Protein AF-A0A529WEA7-F1 (afdb_monomer)

pLDDT: mean 92.08, std 4.22, range [73.0, 97.56]

Solvent-accessible surface area (backbone atoms only — not comparable to full-atom values): 4410 Å² total; per-residue (Å²): 132,54,73,66,57,52,50,50,52,52,51,52,50,52,53,52,51,48,59,60,55,41,52,65,53,35,55,49,46,76,66,36,88,77,70,40,75,87,62,56,60,70,60,38,49,51,50,17,51,51,24,40,51,48,12,48,47,25,48,73,75,64,73,32,64,66,60,10,51,54,22,41,51,47,15,53,51,34,56,66,59,105

Nearest PDB structures (foldseek):
  7bgn-assembly1_A  TM=6.227E-01  e=3.150E+00  Medicago truncatula
  7bgm-assembly1_B  TM=7.184E-01  e=6.193E+00  Medicago truncatula

Secondary structure (DSSP, 8-state):
--HHHHHHHHHHHHHHHHHHHHHHHHHHHHT-TTTTTT--HHHHHHHHHHHHHHHHHHHHHS--HHHHHHHHHHHHHHHHH-

Sequence (82 aa):
MTLGDLSFCLFTLFNGLRVVSYLPQILRVARDENGASAISYTTWLLWTGANATTGLYAGVNLDDPMLAAINWLNAVCCALVI

Structure (mmCIF, N/CA/C/O backbone):
data_AF-A0A529WEA7-F1
#
_entry.id   AF-A0A529WEA7-F1
#
loop_
_atom_site.group_PDB
_atom_site.id
_atom_site.type_symbol
_atom_site.label_atom_id
_atom_site.label_alt_id
_atom_site.label_comp_id
_atom_site.label_asym_id
_atom_site.label_entity_id
_atom_site.label_seq_id
_atom_site.pdbx_PDB_ins_code
_atom_site.Cartn_x
_atom_site.Cartn_y
_atom_site.Cartn_z
_atom_site.occupancy
_atom_site.B_iso_or_equiv
_atom_site.auth_seq_id
_atom_site.auth_comp_id
_atom_site.auth_asym_id
_atom_site.auth_atom_id
_atom_site.pdbx_PDB_model_num
ATOM 1 N N . MET A 1 1 ? 27.827 -7.766 -3.655 1.00 73.00 1 MET A N 1
ATOM 2 C CA . MET A 1 1 ? 26.528 -7.067 -3.729 1.00 73.00 1 MET A CA 1
ATOM 3 C C . MET A 1 1 ? 26.793 -5.592 -3.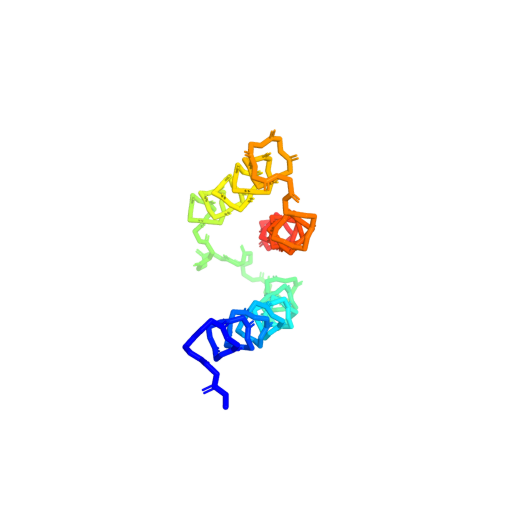927 1.00 73.00 1 MET A C 1
ATOM 5 O O . MET A 1 1 ? 27.599 -5.040 -3.186 1.00 73.00 1 MET A O 1
ATOM 9 N N . THR A 1 2 ? 26.168 -4.981 -4.929 1.00 95.25 2 THR A N 1
ATOM 10 C CA . THR A 1 2 ? 26.175 -3.525 -5.110 1.00 95.25 2 THR A CA 1
ATOM 11 C C . THR A 1 2 ? 25.159 -2.866 -4.167 1.00 95.25 2 THR A C 1
ATOM 13 O O . THR A 1 2 ? 24.308 -3.543 -3.585 1.00 95.25 2 THR A O 1
ATOM 16 N N . LEU A 1 3 ? 25.227 -1.539 -4.005 1.00 95.25 3 LEU A N 1
ATOM 17 C CA . LEU A 1 3 ? 24.230 -0.794 -3.224 1.00 95.25 3 LEU A CA 1
ATOM 18 C C . LEU A 1 3 ? 22.822 -0.900 -3.839 1.00 95.25 3 LEU A C 1
ATOM 20 O O . LEU A 1 3 ? 21.844 -0.934 -3.097 1.00 95.25 3 LEU A O 1
ATOM 24 N N . GLY A 1 4 ? 22.732 -1.001 -5.171 1.00 93.00 4 GLY A N 1
ATOM 25 C CA . GLY A 1 4 ? 21.473 -1.216 -5.889 1.00 93.00 4 GLY A CA 1
ATOM 26 C C . GLY A 1 4 ? 20.859 -2.589 -5.605 1.00 93.00 4 GLY A C 1
ATOM 27 O O . GLY A 1 4 ? 19.665 -2.686 -5.342 1.00 93.00 4 GLY A O 1
ATOM 28 N N . ASP A 1 5 ? 21.676 -3.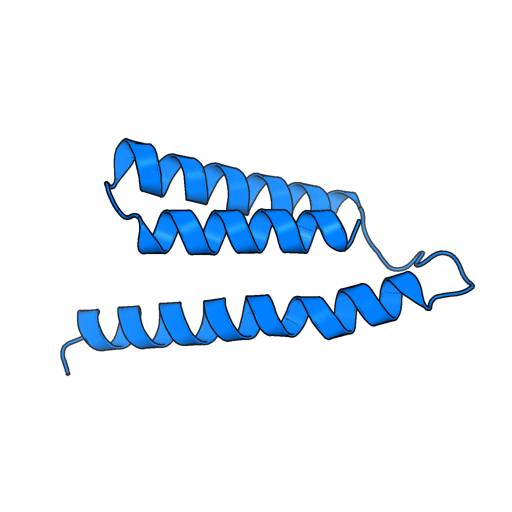645 -5.559 1.00 91.38 5 ASP A N 1
ATOM 29 C CA . ASP A 1 5 ? 21.183 -4.988 -5.213 1.00 91.38 5 ASP A CA 1
ATOM 30 C C . ASP A 1 5 ? 20.654 -5.025 -3.775 1.00 91.38 5 ASP A C 1
ATOM 32 O O . ASP A 1 5 ? 19.615 -5.618 -3.486 1.00 91.38 5 ASP A O 1
ATOM 36 N N . LEU A 1 6 ? 21.369 -4.370 -2.853 1.00 94.62 6 LEU A N 1
ATOM 37 C CA . LEU A 1 6 ? 20.955 -4.283 -1.458 1.00 94.62 6 LEU 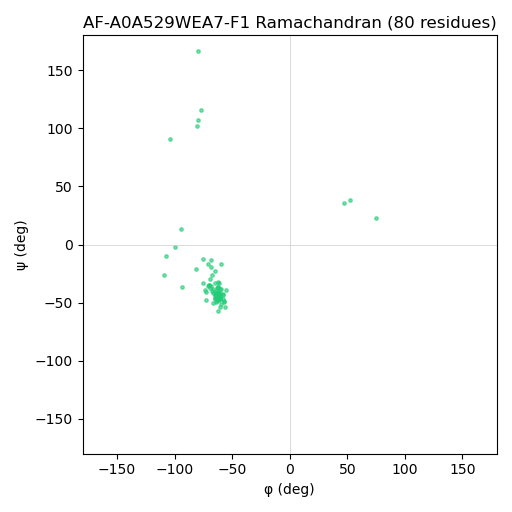A CA 1
ATOM 38 C C . LEU A 1 6 ? 19.648 -3.496 -1.311 1.00 94.62 6 LEU A C 1
ATOM 40 O O . LEU A 1 6 ? 18.752 -3.949 -0.597 1.00 94.62 6 LEU A O 1
ATOM 44 N N . SER A 1 7 ? 19.524 -2.343 -1.976 1.00 93.88 7 SER A N 1
ATOM 45 C CA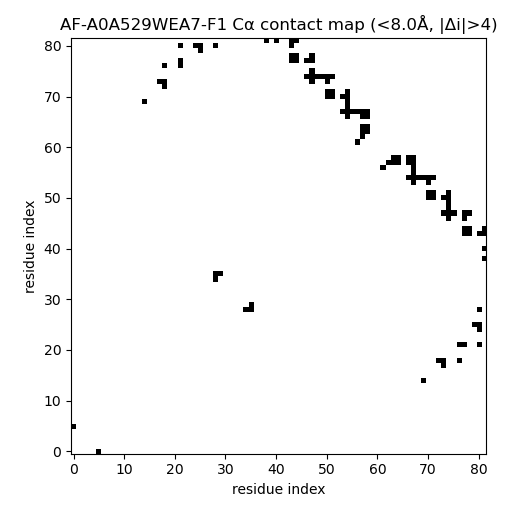 . SER A 1 7 ? 18.308 -1.530 -1.909 1.00 93.88 7 SER A CA 1
ATOM 46 C C . SER A 1 7 ? 17.109 -2.280 -2.482 1.00 93.88 7 SER A C 1
ATOM 48 O O . SER A 1 7 ? 16.056 -2.285 -1.850 1.00 93.88 7 SER A O 1
ATOM 50 N N . PHE A 1 8 ? 17.277 -2.993 -3.599 1.00 88.88 8 PHE A N 1
ATOM 51 C CA . PHE A 1 8 ? 16.233 -3.827 -4.191 1.00 88.88 8 PHE A CA 1
ATOM 52 C C . PHE A 1 8 ? 15.797 -4.971 -3.263 1.00 88.88 8 PHE A C 1
ATOM 54 O O . PHE A 1 8 ? 14.598 -5.186 -3.057 1.00 88.88 8 PHE A O 1
ATOM 61 N N . CYS A 1 9 ? 16.752 -5.677 -2.647 1.00 91.12 9 CYS A N 1
ATOM 62 C CA . CYS A 1 9 ? 16.460 -6.745 -1.689 1.00 91.12 9 CYS A CA 1
ATOM 63 C C . CYS A 1 9 ? 15.698 -6.226 -0.464 1.00 91.12 9 CYS A C 1
ATOM 65 O O . CYS A 1 9 ? 14.680 -6.804 -0.086 1.00 91.12 9 CYS A O 1
ATOM 67 N N . LEU A 1 10 ? 16.154 -5.124 0.143 1.00 93.50 10 LEU A N 1
ATOM 68 C CA . LEU A 1 10 ? 15.483 -4.521 1.298 1.00 93.50 10 LEU A CA 1
ATOM 69 C C . LEU A 1 10 ? 14.098 -3.992 0.926 1.00 93.50 10 LEU A C 1
ATOM 71 O O . LEU A 1 10 ? 13.139 -4.223 1.658 1.00 93.50 10 LEU A O 1
ATOM 75 N N . PHE A 1 11 ? 13.983 -3.330 -0.225 1.00 90.12 11 PHE A N 1
ATOM 76 C CA . PHE A 1 11 ? 12.715 -2.840 -0.747 1.00 90.12 11 PHE A CA 1
ATOM 77 C C . PHE A 1 11 ? 11.705 -3.983 -0.899 1.00 90.12 11 PHE A C 1
ATOM 79 O O . PHE A 1 11 ? 10.586 -3.888 -0.391 1.00 90.12 11 PHE A O 1
ATOM 86 N N . THR A 1 12 ? 12.115 -5.080 -1.539 1.00 88.81 12 THR A N 1
ATOM 87 C CA . THR A 1 12 ? 11.270 -6.261 -1.755 1.00 88.81 12 THR A CA 1
ATOM 88 C C . THR A 1 12 ? 10.889 -6.916 -0.431 1.00 88.81 12 THR A C 1
ATOM 90 O O . THR A 1 12 ? 9.716 -7.207 -0.205 1.00 88.81 12 THR A O 1
ATOM 93 N N . LEU A 1 13 ? 11.856 -7.096 0.474 1.00 92.75 13 LEU A N 1
ATOM 94 C CA . LEU A 1 13 ? 11.629 -7.699 1.783 1.00 92.75 13 LEU A CA 1
ATOM 95 C C . LEU A 1 13 ? 10.621 -6.891 2.605 1.00 92.75 13 LEU A C 1
ATOM 97 O O . LEU A 1 13 ? 9.625 -7.443 3.062 1.00 92.75 13 LEU A O 1
ATOM 101 N N . PHE A 1 14 ? 10.848 -5.589 2.786 1.00 94.19 14 PHE A N 1
ATOM 102 C CA . PHE A 1 14 ? 9.988 -4.768 3.636 1.00 94.19 14 PHE A CA 1
ATOM 103 C C . PHE A 1 14 ? 8.607 -4.535 3.032 1.00 94.19 14 PHE A C 1
ATOM 105 O O . PHE A 1 14 ? 7.628 -4.528 3.775 1.00 94.19 14 PHE A O 1
ATOM 112 N N . ASN A 1 15 ? 8.485 -4.409 1.708 1.00 90.19 15 ASN A N 1
ATOM 113 C CA . ASN A 1 15 ? 7.163 -4.354 1.091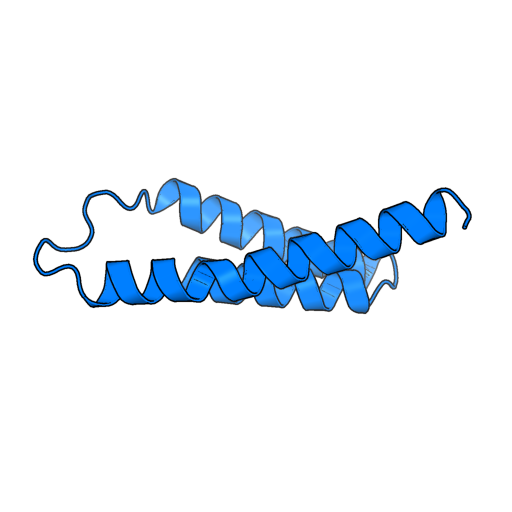 1.00 90.19 15 ASN A CA 1
ATOM 114 C C . ASN A 1 15 ? 6.434 -5.704 1.174 1.00 90.19 15 ASN A C 1
ATOM 116 O O . ASN A 1 15 ? 5.236 -5.723 1.435 1.00 90.19 15 ASN A O 1
ATOM 120 N N . GLY A 1 16 ? 7.135 -6.834 1.035 1.00 88.38 16 GLY A N 1
ATOM 121 C CA . GLY A 1 16 ? 6.545 -8.156 1.257 1.00 88.38 16 GLY A CA 1
ATOM 122 C C . GLY A 1 16 ? 6.058 -8.336 2.699 1.00 88.38 16 GLY A C 1
ATOM 123 O O . GLY A 1 16 ? 4.915 -8.729 2.931 1.00 88.38 16 GLY A O 1
ATOM 124 N N . LEU A 1 17 ? 6.888 -7.965 3.679 1.00 92.50 17 LEU A N 1
ATOM 125 C CA . LEU A 1 17 ? 6.510 -7.965 5.096 1.00 92.50 17 LEU A CA 1
ATOM 126 C C . LEU A 1 17 ? 5.328 -7.031 5.369 1.00 92.50 17 LEU A C 1
ATOM 128 O O . LEU A 1 17 ? 4.446 -7.387 6.148 1.00 92.50 17 LEU A O 1
ATOM 132 N N . ARG A 1 18 ? 5.271 -5.870 4.707 1.00 90.56 18 ARG A N 1
ATOM 133 C CA . ARG A 1 18 ? 4.145 -4.936 4.800 1.00 90.56 18 ARG A CA 1
ATOM 134 C C . ARG A 1 18 ? 2.846 -5.590 4.334 1.00 90.56 18 ARG A C 1
ATOM 136 O O . ARG A 1 18 ? 1.868 -5.533 5.073 1.00 90.56 18 ARG A O 1
ATOM 143 N N . VAL A 1 19 ? 2.847 -6.280 3.192 1.00 87.88 19 VAL A N 1
ATOM 144 C CA . VAL A 1 19 ? 1.669 -7.016 2.700 1.00 87.88 19 VAL A CA 1
ATOM 145 C C . VAL A 1 19 ? 1.186 -8.035 3.735 1.00 87.88 19 VAL A C 1
ATOM 147 O O . VAL A 1 19 ? 0.010 -8.045 4.099 1.00 87.88 19 VAL A O 1
ATOM 150 N N . VAL A 1 20 ? 2.103 -8.844 4.275 1.00 91.62 20 VAL A N 1
ATOM 151 C CA . VAL A 1 20 ? 1.786 -9.832 5.322 1.00 91.62 20 VAL A CA 1
ATOM 152 C C . VAL A 1 20 ? 1.267 -9.155 6.597 1.00 91.62 20 VAL A C 1
ATOM 154 O O . VAL A 1 20 ? 0.353 -9.671 7.237 1.00 91.62 20 VAL A O 1
ATOM 157 N N . SER A 1 21 ? 1.796 -7.980 6.949 1.00 92.31 21 SER A N 1
ATOM 158 C CA . SER A 1 21 ? 1.399 -7.230 8.146 1.00 92.31 21 SER A CA 1
ATOM 159 C C . SER A 1 21 ? -0.022 -6.665 8.094 1.00 92.31 21 SER A C 1
ATOM 161 O O . SER A 1 21 ? -0.599 -6.405 9.149 1.00 92.31 21 SER A O 1
ATOM 163 N N . TYR A 1 22 ? -0.634 -6.525 6.912 1.00 91.12 22 TYR A N 1
ATOM 164 C CA . TYR A 1 22 ? -2.036 -6.112 6.833 1.00 91.12 22 TYR A CA 1
ATOM 165 C C . TYR A 1 22 ? -2.985 -7.197 7.343 1.00 91.12 22 TYR A C 1
ATOM 167 O O . TYR A 1 22 ? -4.016 -6.865 7.916 1.00 91.12 22 TYR A O 1
ATOM 175 N N . LEU A 1 23 ? -2.639 -8.483 7.219 1.00 90.38 23 LEU A N 1
ATOM 176 C CA . 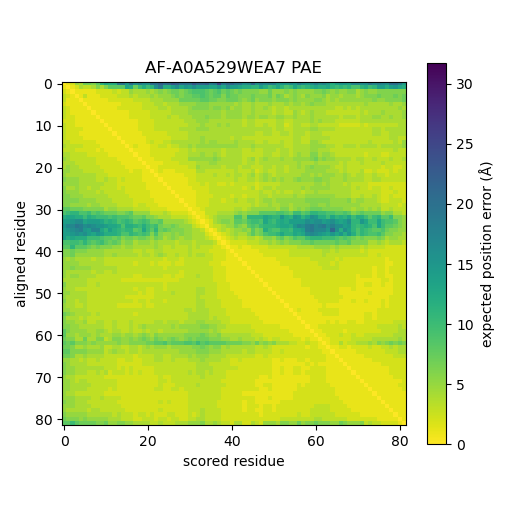LEU A 1 23 ? -3.491 -9.587 7.676 1.00 90.38 23 LEU A CA 1
ATOM 177 C C . LEU A 1 23 ? -3.863 -9.504 9.168 1.00 90.38 23 LEU A C 1
ATOM 179 O O . LEU A 1 23 ? -5.058 -9.519 9.463 1.00 90.38 23 LEU A O 1
ATOM 183 N N . PRO A 1 24 ? -2.921 -9.391 10.129 1.00 90.94 24 PRO A N 1
ATOM 184 C CA . PRO A 1 24 ? -3.288 -9.256 11.537 1.00 90.94 24 PRO A CA 1
ATOM 185 C C . PRO A 1 24 ? -4.103 -7.986 11.809 1.00 90.94 24 PRO A C 1
ATOM 187 O O . P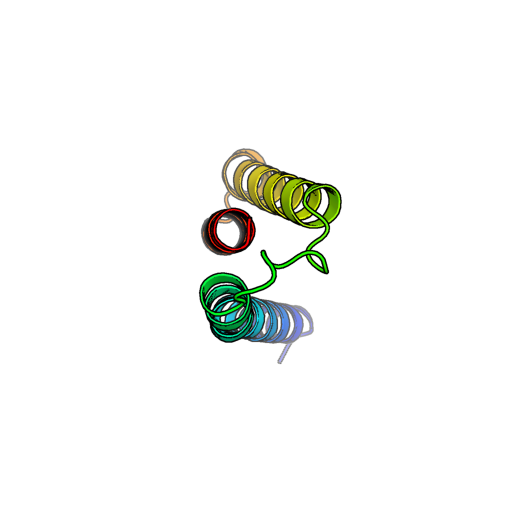RO A 1 24 ? -4.990 -8.022 12.659 1.00 90.94 24 PRO A O 1
ATOM 190 N N . GLN A 1 25 ? -3.849 -6.894 11.079 1.00 90.06 25 GLN A N 1
ATOM 191 C CA . GLN A 1 25 ? -4.612 -5.655 11.217 1.00 90.06 25 GLN A CA 1
ATOM 192 C C . GLN A 1 25 ? -6.061 -5.836 10.749 1.00 90.06 25 GLN A C 1
ATOM 194 O O . GLN A 1 25 ? -6.978 -5.546 11.512 1.00 90.06 25 GLN A O 1
ATOM 199 N N . ILE A 1 26 ? -6.268 -6.382 9.546 1.00 89.38 26 ILE A N 1
ATOM 200 C CA . ILE A 1 26 ? -7.591 -6.686 8.980 1.00 89.38 26 ILE A CA 1
ATOM 201 C C . ILE A 1 26 ? -8.353 -7.630 9.914 1.00 89.38 26 ILE A C 1
ATOM 203 O O . ILE A 1 26 ? -9.500 -7.366 10.260 1.00 89.38 26 ILE A O 1
ATOM 207 N N . LEU A 1 27 ? -7.708 -8.701 10.390 1.00 91.25 27 LEU A N 1
ATOM 208 C CA . LEU A 1 27 ? -8.328 -9.652 11.316 1.00 91.25 27 LEU A CA 1
ATOM 209 C C . LEU A 1 27 ? -8.722 -9.004 12.644 1.00 91.25 27 LEU A C 1
ATOM 211 O O . LEU A 1 27 ? -9.737 -9.385 13.224 1.00 91.25 27 LEU A O 1
ATOM 215 N N . ARG A 1 28 ? -7.924 -8.058 13.149 1.00 91.12 28 ARG A N 1
ATOM 216 C CA . ARG A 1 28 ? -8.219 -7.368 14.405 1.00 91.12 28 ARG A CA 1
ATOM 217 C C . ARG A 1 28 ? -9.373 -6.384 14.248 1.00 91.12 28 ARG A C 1
ATOM 219 O O . ARG A 1 28 ? -10.227 -6.366 15.121 1.00 91.12 28 ARG A O 1
ATOM 226 N N . VAL A 1 29 ? -9.427 -5.643 13.140 1.00 89.69 29 VAL A N 1
ATOM 227 C CA . VAL A 1 29 ? -10.552 -4.754 12.801 1.00 89.69 29 VAL A CA 1
ATOM 228 C C . VAL A 1 29 ? -11.837 -5.556 12.616 1.00 89.69 29 VAL A C 1
ATOM 230 O O . VAL A 1 29 ? -12.841 -5.253 13.247 1.00 89.69 29 VAL A O 1
ATOM 233 N N . ALA A 1 30 ? -11.791 -6.637 11.834 1.00 87.94 30 ALA A N 1
ATOM 234 C CA . ALA A 1 30 ? -12.958 -7.472 11.549 1.00 87.94 30 ALA A CA 1
ATOM 235 C C . ALA A 1 30 ? -13.523 -8.199 12.783 1.00 87.94 30 ALA A C 1
ATOM 237 O O . ALA A 1 30 ? -14.681 -8.609 12.777 1.00 87.94 30 ALA A O 1
ATOM 238 N N . ARG A 1 31 ? -12.706 -8.400 13.825 1.00 89.88 31 ARG A N 1
ATOM 239 C CA . ARG A 1 31 ? -13.106 -9.044 15.088 1.00 89.88 31 ARG A CA 1
ATOM 240 C C . ARG A 1 31 ? -13.409 -8.049 16.208 1.00 89.88 31 ARG A C 1
ATOM 242 O O . ARG A 1 31 ? -13.734 -8.490 17.306 1.00 89.88 31 ARG A O 1
ATOM 249 N N . ASP A 1 32 ? -13.253 -6.747 15.981 1.00 89.50 32 ASP A N 1
ATOM 250 C CA . ASP A 1 32 ? -13.503 -5.754 17.022 1.00 89.50 32 ASP A CA 1
ATOM 251 C C . ASP A 1 32 ? -15.005 -5.488 17.166 1.00 89.50 32 ASP A C 1
ATOM 253 O O . ASP A 1 32 ? -15.628 -4.819 16.341 1.00 89.50 32 ASP A O 1
ATOM 257 N N . GLU A 1 33 ? -15.583 -5.986 18.256 1.00 85.81 33 GLU A N 1
ATOM 258 C CA . GLU A 1 33 ? -16.993 -5.787 18.605 1.00 85.81 33 GLU A CA 1
ATOM 259 C C . GLU A 1 33 ? -17.320 -4.328 18.976 1.00 85.81 33 GLU A C 1
ATOM 261 O O . GLU A 1 33 ? -18.487 -3.944 19.003 1.00 85.81 33 GLU A O 1
ATOM 266 N N . ASN A 1 34 ? -16.306 -3.485 19.208 1.00 85.69 34 ASN A N 1
ATOM 267 C CA . ASN A 1 34 ? -16.460 -2.065 19.541 1.00 85.69 34 ASN A CA 1
ATOM 268 C C . ASN A 1 34 ? -16.375 -1.150 18.306 1.00 85.69 34 ASN A C 1
ATOM 270 O O . ASN A 1 34 ? -16.201 0.064 18.445 1.00 85.69 34 ASN A O 1
ATOM 274 N N . GLY A 1 35 ? -16.457 -1.718 17.097 1.00 79.88 35 GLY A N 1
ATOM 275 C CA . GLY A 1 35 ? -16.496 -0.960 15.845 1.00 79.88 35 GLY A CA 1
ATOM 276 C C . GLY A 1 35 ? -15.154 -0.362 15.421 1.00 79.88 35 GLY A C 1
ATOM 277 O O . GLY A 1 35 ? -15.144 0.620 14.686 1.00 79.88 35 GLY A O 1
ATOM 278 N N . ALA A 1 36 ? -14.033 -0.919 15.896 1.00 83.50 36 ALA A N 1
ATOM 279 C CA . ALA A 1 36 ? -12.681 -0.524 15.496 1.00 83.50 36 ALA A CA 1
ATOM 280 C C . ALA A 1 36 ? -12.398 0.986 15.625 1.00 83.50 36 ALA A C 1
ATOM 282 O O . ALA A 1 36 ? -11.685 1.566 14.810 1.00 83.50 36 ALA A O 1
ATOM 283 N N . SER A 1 37 ? -12.911 1.633 16.678 1.00 83.38 37 SER A N 1
ATOM 284 C CA . SER A 1 37 ? -12.834 3.095 16.874 1.00 83.38 37 SER A CA 1
ATOM 285 C C . SER A 1 37 ? -11.411 3.672 16.945 1.00 83.38 37 SER A C 1
ATOM 287 O O . SER A 1 37 ? -11.218 4.872 16.762 1.00 83.38 37 SER A O 1
ATOM 289 N N . ALA A 1 38 ? -10.398 2.830 17.171 1.00 83.62 38 ALA A N 1
ATOM 290 C CA . ALA A 1 38 ? -8.989 3.216 17.108 1.00 83.62 38 ALA A CA 1
ATOM 291 C C . ALA A 1 38 ? -8.460 3.393 15.666 1.00 83.62 38 ALA A C 1
ATOM 293 O O . ALA A 1 38 ? -7.363 3.923 15.473 1.00 83.62 38 ALA A O 1
ATOM 294 N N . ILE A 1 39 ? -9.206 2.950 14.648 1.00 89.31 39 ILE A N 1
ATOM 295 C CA . ILE A 1 39 ? -8.854 3.118 13.237 1.00 89.31 39 ILE A CA 1
ATOM 296 C C . ILE A 1 39 ? -9.157 4.552 12.804 1.00 89.31 39 ILE A C 1
ATOM 298 O O . ILE A 1 39 ? -10.302 4.984 12.721 1.00 89.31 39 ILE A O 1
ATOM 302 N N . SER A 1 40 ? -8.107 5.289 12.448 1.00 90.94 40 SER A N 1
ATOM 303 C CA . SER A 1 40 ? -8.250 6.572 11.758 1.00 90.94 40 SER A CA 1
ATOM 304 C C . SER A 1 40 ? -8.495 6.343 10.265 1.00 90.94 40 SER A C 1
ATOM 306 O O . SER A 1 40 ? -7.549 6.095 9.511 1.00 90.94 40 SER A O 1
ATOM 308 N N . TYR A 1 41 ? -9.745 6.475 9.817 1.00 89.88 41 TYR A N 1
ATOM 309 C CA . TYR A 1 41 ? -10.098 6.369 8.395 1.00 89.88 41 TYR A CA 1
ATOM 310 C C . TYR A 1 41 ? -9.302 7.332 7.513 1.00 89.88 41 TYR A C 1
ATOM 312 O O . TYR A 1 41 ? -8.836 6.948 6.444 1.00 89.88 41 TYR A O 1
ATOM 320 N N . THR A 1 42 ? -9.063 8.558 7.984 1.00 93.12 42 THR A N 1
ATOM 321 C CA . THR A 1 42 ? -8.250 9.548 7.265 1.00 93.12 42 THR A CA 1
ATOM 322 C C . THR A 1 42 ? -6.838 9.031 6.998 1.00 93.12 42 THR A C 1
ATOM 324 O O . THR A 1 42 ? -6.325 9.184 5.892 1.00 93.12 42 THR A O 1
ATOM 327 N N . THR A 1 43 ? -6.213 8.373 7.980 1.00 93.88 43 THR A N 1
ATOM 328 C CA . THR A 1 43 ? -4.859 7.820 7.829 1.00 93.88 43 THR A CA 1
ATOM 329 C C . THR A 1 43 ? -4.837 6.706 6.784 1.00 93.88 43 THR A C 1
ATOM 331 O O . THR A 1 43 ? -3.990 6.712 5.890 1.00 93.88 43 THR A O 1
ATOM 334 N N . TRP A 1 44 ? -5.789 5.776 6.854 1.00 93.75 44 TRP A N 1
ATOM 335 C CA . TRP A 1 44 ? -5.857 4.643 5.930 1.00 93.75 44 TRP A CA 1
ATOM 336 C C . TRP A 1 44 ? -6.247 5.055 4.507 1.00 93.75 44 TRP A C 1
ATOM 338 O O . TRP A 1 44 ? -5.693 4.519 3.545 1.00 93.75 44 TRP A O 1
ATOM 348 N N . LEU A 1 45 ? -7.110 6.063 4.349 1.00 95.31 45 LEU A N 1
ATOM 349 C CA . LEU A 1 45 ? -7.421 6.662 3.048 1.00 95.31 45 LEU A CA 1
ATOM 350 C C . LEU A 1 45 ? -6.198 7.349 2.438 1.00 95.31 45 LEU A C 1
ATOM 352 O O . LEU A 1 45 ? -5.906 7.133 1.262 1.00 95.31 45 LEU A O 1
ATOM 356 N N . LEU A 1 46 ? -5.442 8.120 3.228 1.00 96.62 46 LEU A N 1
ATOM 357 C CA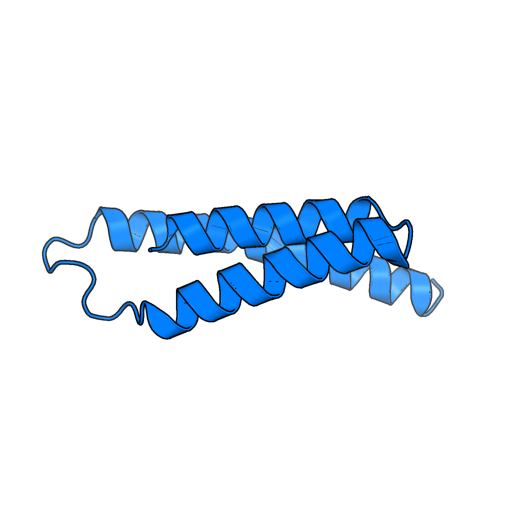 . LEU A 1 46 ? -4.203 8.747 2.761 1.00 96.62 46 LEU A CA 1
ATOM 358 C C . LEU A 1 46 ? -3.176 7.702 2.318 1.00 96.62 46 LEU A C 1
ATOM 360 O O . LEU A 1 46 ? -2.556 7.860 1.270 1.00 96.62 46 LEU A O 1
ATOM 364 N N . TRP A 1 47 ? -3.019 6.610 3.068 1.00 95.81 47 TRP A N 1
ATOM 365 C CA . TRP A 1 47 ? -2.133 5.515 2.670 1.00 95.81 47 TRP A CA 1
ATOM 366 C C . TRP A 1 47 ? -2.625 4.779 1.428 1.00 95.81 47 TRP A C 1
ATOM 368 O O . TRP A 1 47 ? -1.810 4.412 0.583 1.00 95.81 47 TRP A O 1
ATOM 378 N N . THR A 1 48 ? -3.932 4.576 1.287 1.00 96.38 48 THR A N 1
ATOM 379 C CA . THR A 1 48 ? -4.524 3.994 0.075 1.00 96.38 48 THR A CA 1
ATOM 380 C C . THR A 1 48 ? -4.208 4.866 -1.136 1.00 96.38 48 THR A C 1
ATOM 382 O O . THR A 1 48 ? -3.642 4.377 -2.111 1.00 96.38 48 THR A O 1
ATOM 385 N N . GLY A 1 49 ? -4.486 6.170 -1.042 1.00 97.25 49 GLY A N 1
ATOM 386 C CA . GLY A 1 49 ? -4.208 7.136 -2.101 1.00 97.25 49 GLY A CA 1
ATOM 387 C C . GLY A 1 49 ? -2.724 7.217 -2.453 1.00 97.25 49 GLY A C 1
ATOM 388 O O . GLY A 1 49 ? -2.384 7.160 -3.629 1.00 97.25 49 GLY A O 1
ATOM 389 N N . ALA A 1 50 ? -1.838 7.280 -1.454 1.00 97.25 50 ALA A N 1
ATOM 390 C CA . ALA A 1 50 ? -0.393 7.340 -1.670 1.00 97.25 50 ALA A CA 1
ATOM 391 C C . ALA A 1 50 ? 0.140 6.100 -2.405 1.00 97.25 50 ALA A C 1
ATOM 393 O O . ALA A 1 50 ? 0.863 6.237 -3.385 1.00 97.25 50 ALA A O 1
ATOM 394 N N . ASN A 1 51 ? -0.247 4.891 -1.982 1.00 96.75 51 ASN A N 1
ATOM 395 C CA . ASN A 1 51 ? 0.182 3.679 -2.680 1.00 96.75 51 ASN A CA 1
ATOM 396 C C . ASN A 1 51 ? -0.441 3.598 -4.089 1.00 96.75 51 ASN A C 1
ATOM 398 O O . ASN A 1 51 ? 0.253 3.258 -5.041 1.00 96.75 51 ASN A O 1
ATOM 402 N N . ALA A 1 52 ? -1.715 3.963 -4.268 1.00 97.25 52 ALA A N 1
ATOM 403 C CA . ALA A 1 52 ? -2.351 3.945 -5.587 1.00 97.25 52 ALA A CA 1
ATOM 404 C C . ALA A 1 52 ? -1.661 4.903 -6.575 1.00 97.25 52 ALA A C 1
ATOM 406 O O . ALA A 1 52 ? -1.374 4.523 -7.712 1.00 97.25 52 ALA A O 1
ATOM 407 N N . THR A 1 53 ? -1.333 6.125 -6.143 1.00 97.56 53 THR A N 1
ATOM 408 C CA . THR A 1 53 ? -0.636 7.099 -6.995 1.00 97.56 53 THR A CA 1
ATOM 409 C C . THR A 1 53 ? 0.817 6.711 -7.248 1.00 97.56 53 THR A C 1
ATOM 411 O O . THR A 1 53 ? 1.283 6.890 -8.370 1.00 97.56 53 THR A O 1
ATOM 414 N N . THR A 1 54 ? 1.525 6.114 -6.280 1.00 96.75 54 THR A N 1
ATOM 415 C CA . THR A 1 54 ? 2.857 5.535 -6.528 1.00 96.75 54 THR A CA 1
ATOM 416 C C . THR A 1 54 ? 2.788 4.388 -7.533 1.00 96.75 54 THR A C 1
ATOM 418 O O . THR A 1 54 ? 3.619 4.329 -8.434 1.00 96.75 54 THR A O 1
ATOM 421 N N . GLY A 1 55 ? 1.789 3.508 -7.427 1.00 96.56 55 GLY A N 1
ATOM 422 C CA . GLY A 1 55 ? 1.585 2.415 -8.374 1.00 96.56 55 GLY A CA 1
ATOM 423 C C . GLY A 1 55 ? 1.322 2.917 -9.794 1.00 96.56 55 GLY A C 1
ATOM 424 O O . GLY A 1 55 ? 1.899 2.403 -10.752 1.00 96.56 55 GLY A O 1
ATOM 425 N N . LEU A 1 56 ? 0.497 3.960 -9.926 1.00 96.88 56 LEU A N 1
ATOM 426 C CA . LEU A 1 56 ? 0.232 4.628 -11.200 1.00 96.88 56 LEU A CA 1
ATOM 427 C C . LEU A 1 56 ? 1.494 5.286 -11.773 1.00 96.88 56 LEU A C 1
ATOM 429 O O . LEU A 1 56 ? 1.823 5.064 -12.933 1.00 96.88 56 LEU A O 1
ATOM 433 N N . TYR A 1 57 ? 2.218 6.058 -10.961 1.00 97.31 57 TYR A N 1
ATOM 434 C CA . TYR A 1 57 ? 3.446 6.732 -11.381 1.00 97.31 57 TYR A CA 1
ATOM 435 C C . TYR A 1 57 ? 4.525 5.732 -11.816 1.00 97.31 57 TYR A C 1
ATOM 437 O O . TYR A 1 57 ? 5.132 5.897 -12.869 1.00 97.31 57 TYR A O 1
ATOM 445 N N . ALA A 1 58 ? 4.730 4.656 -11.054 1.00 96.19 58 ALA A N 1
ATOM 446 C CA . ALA A 1 58 ? 5.701 3.623 -11.399 1.00 96.19 58 ALA A CA 1
ATOM 447 C C . ALA A 1 58 ? 5.367 2.927 -12.726 1.00 96.19 58 ALA A C 1
ATOM 449 O O . ALA A 1 58 ? 6.258 2.711 -13.544 1.00 96.19 58 ALA A O 1
ATOM 450 N N . GLY A 1 59 ? 4.086 2.625 -12.962 1.00 95.06 59 GLY A N 1
ATOM 451 C CA . GLY A 1 59 ? 3.647 1.958 -14.187 1.00 95.06 59 GLY A CA 1
ATOM 452 C C . GLY A 1 59 ? 3.626 2.860 -15.423 1.00 95.06 59 GLY A C 1
ATOM 453 O O . GLY A 1 59 ? 3.875 2.373 -16.514 1.00 95.06 59 GLY A O 1
ATOM 454 N N . VAL A 1 60 ? 3.323 4.155 -15.272 1.00 96.31 60 VAL A N 1
ATOM 455 C CA . VAL A 1 60 ? 3.181 5.088 -16.408 1.00 96.31 60 VAL A CA 1
ATOM 456 C C . VAL A 1 60 ? 4.476 5.836 -16.718 1.00 96.31 60 VAL A C 1
ATOM 458 O O . VAL A 1 60 ? 4.749 6.131 -17.878 1.00 96.31 60 VAL A O 1
ATOM 461 N N . ASN A 1 61 ? 5.253 6.200 -15.695 1.00 97.00 61 ASN A N 1
ATOM 462 C CA . ASN A 1 61 ? 6.393 7.107 -15.844 1.00 97.00 61 ASN A CA 1
ATOM 463 C C . ASN A 1 61 ? 7.751 6.424 -15.680 1.00 97.00 61 ASN A C 1
ATOM 465 O O . ASN A 1 61 ? 8.732 6.950 -16.200 1.00 97.00 61 ASN A O 1
ATOM 469 N N . LEU A 1 62 ? 7.829 5.318 -14.935 1.00 95.00 62 LEU A N 1
ATOM 470 C CA . LEU A 1 62 ? 9.097 4.632 -14.658 1.00 95.00 62 LEU A CA 1
ATOM 471 C C . LEU A 1 62 ? 9.250 3.306 -15.411 1.00 95.00 62 LEU A C 1
ATOM 473 O O . LEU A 1 62 ? 10.341 2.743 -15.377 1.00 95.00 62 LEU A O 1
ATOM 477 N N . ASP A 1 63 ? 8.181 2.810 -16.050 1.00 92.38 63 ASP A N 1
ATOM 478 C CA . ASP A 1 63 ? 8.107 1.463 -16.636 1.00 92.38 63 ASP A CA 1
ATOM 479 C C . ASP A 1 63 ? 8.612 0.372 -15.664 1.00 92.38 63 ASP A C 1
ATOM 481 O O . ASP A 1 63 ? 9.235 -0.612 -16.064 1.00 92.38 63 ASP A O 1
ATOM 485 N N . ASP A 1 64 ? 8.341 0.544 -14.362 1.00 92.31 64 ASP A N 1
ATOM 486 C CA . ASP A 1 64 ? 8.708 -0.411 -13.311 1.00 92.31 64 ASP A CA 1
ATOM 487 C C . ASP A 1 64 ? 7.465 -1.208 -12.872 1.00 92.31 64 ASP A C 1
ATOM 489 O O . ASP A 1 64 ? 6.728 -0.792 -11.964 1.00 92.31 64 ASP A O 1
ATOM 493 N N . PRO A 1 65 ? 7.194 -2.370 -13.501 1.00 91.00 65 PRO A N 1
ATOM 494 C CA . PRO A 1 65 ? 6.003 -3.159 -13.211 1.00 91.00 65 PRO A CA 1
ATOM 495 C C . PRO A 1 65 ? 6.029 -3.771 -11.806 1.00 91.00 65 PRO A C 1
ATOM 497 O O . PRO A 1 65 ? 4.969 -4.015 -11.230 1.00 91.00 65 PRO A O 1
ATOM 500 N N . MET A 1 66 ? 7.215 -4.007 -11.235 1.00 89.94 66 MET A N 1
ATOM 501 C CA . MET A 1 66 ? 7.357 -4.587 -9.898 1.00 89.94 66 MET A CA 1
ATOM 502 C C . MET A 1 66 ? 6.966 -3.556 -8.835 1.00 89.94 66 MET A C 1
ATOM 504 O O . MET A 1 66 ? 6.148 -3.842 -7.955 1.00 89.94 66 MET A O 1
ATOM 508 N N . LEU A 1 67 ? 7.495 -2.334 -8.952 1.00 92.12 67 LEU A N 1
ATOM 509 C CA . LEU A 1 67 ? 7.138 -1.212 -8.087 1.00 92.12 67 LEU A CA 1
ATOM 510 C C . LEU A 1 67 ? 5.663 -0.824 -8.243 1.00 92.12 67 LEU A C 1
ATOM 512 O O . LEU A 1 67 ? 5.007 -0.493 -7.249 1.00 92.12 67 LEU A O 1
ATOM 516 N N . ALA A 1 68 ? 5.128 -0.894 -9.464 1.00 95.06 68 ALA A N 1
ATOM 517 C CA . ALA A 1 68 ? 3.714 -0.668 -9.713 1.00 95.06 68 ALA A CA 1
ATOM 518 C C . ALA A 1 68 ? 2.853 -1.711 -8.985 1.00 95.06 68 ALA A C 1
ATOM 520 O O . ALA A 1 68 ? 2.025 -1.350 -8.146 1.00 95.06 68 ALA A O 1
ATOM 521 N N . ALA A 1 69 ? 3.081 -3.002 -9.245 1.00 93.50 69 ALA A N 1
ATOM 522 C CA . ALA A 1 69 ? 2.286 -4.092 -8.686 1.00 93.50 69 ALA A CA 1
ATOM 523 C C . ALA A 1 69 ? 2.283 -4.096 -7.151 1.00 93.50 69 ALA A C 1
ATOM 525 O O . ALA A 1 69 ? 1.228 -4.250 -6.535 1.00 93.50 69 ALA A O 1
ATOM 526 N N . ILE A 1 70 ? 3.442 -3.876 -6.522 1.00 94.19 70 ILE A N 1
ATOM 527 C CA . ILE A 1 70 ? 3.548 -3.912 -5.060 1.00 94.19 70 ILE A CA 1
ATOM 528 C C . ILE A 1 70 ? 2.814 -2.743 -4.395 1.00 94.19 70 ILE A C 1
ATOM 530 O O . ILE A 1 70 ? 2.185 -2.914 -3.352 1.00 94.19 70 ILE A O 1
ATOM 534 N N . ASN A 1 71 ? 2.826 -1.565 -5.022 1.00 95.00 71 ASN A N 1
ATOM 535 C CA . ASN A 1 71 ? 2.081 -0.412 -4.535 1.00 95.00 71 ASN A CA 1
ATOM 536 C C . ASN A 1 71 ? 0.574 -0.564 -4.767 1.00 95.00 71 ASN A C 1
ATOM 538 O O . ASN A 1 71 ? -0.205 -0.269 -3.867 1.00 95.00 71 ASN A O 1
ATOM 542 N N . TRP A 1 72 ? 0.141 -1.114 -5.902 1.00 95.69 72 TRP A N 1
ATOM 543 C CA . TRP A 1 72 ? -1.272 -1.451 -6.102 1.00 95.69 72 TRP A CA 1
ATOM 544 C C . TRP A 1 72 ? -1.773 -2.475 -5.076 1.00 95.69 72 TRP A C 1
ATOM 546 O O . TRP A 1 72 ? -2.846 -2.292 -4.502 1.00 95.69 72 TRP A O 1
ATOM 556 N N . LEU A 1 73 ? -0.976 -3.502 -4.766 1.00 94.56 73 LEU A N 1
ATOM 557 C CA . LEU A 1 73 ? -1.298 -4.468 -3.716 1.00 94.56 73 LEU A CA 1
ATOM 558 C C . LEU A 1 73 ? -1.400 -3.797 -2.337 1.00 94.56 73 LEU A C 1
ATOM 560 O O . LEU A 1 73 ? -2.383 -4.005 -1.629 1.00 94.56 73 LEU A O 1
ATOM 564 N N . ASN A 1 74 ? -0.441 -2.935 -1.980 1.00 94.56 74 ASN A N 1
ATOM 565 C CA . ASN A 1 74 ? -0.505 -2.155 -0.741 1.00 94.56 74 ASN A CA 1
ATOM 566 C C . ASN A 1 74 ? -1.751 -1.254 -0.689 1.00 94.56 74 ASN A C 1
ATOM 568 O O . ASN A 1 74 ? -2.357 -1.122 0.371 1.00 94.56 74 ASN A O 1
ATOM 572 N N . ALA A 1 75 ? -2.153 -0.646 -1.810 1.00 95.56 75 ALA A N 1
ATOM 573 C CA . ALA A 1 75 ? -3.357 0.178 -1.882 1.00 95.56 75 ALA A CA 1
ATOM 574 C C . ALA A 1 75 ? -4.620 -0.647 -1.598 1.00 95.56 75 ALA A C 1
ATOM 576 O O . ALA A 1 75 ? -5.433 -0.241 -0.771 1.00 95.56 75 ALA A O 1
ATOM 577 N N . VAL A 1 76 ? -4.748 -1.829 -2.211 1.00 95.44 76 VAL A N 1
ATOM 578 C CA . VAL A 1 76 ? -5.862 -2.755 -1.949 1.00 95.44 76 VAL A CA 1
ATOM 579 C C . VAL A 1 76 ? -5.878 -3.187 -0.484 1.00 95.44 76 VAL A C 1
ATOM 581 O O . VAL A 1 76 ? -6.923 -3.134 0.156 1.00 95.44 76 VAL A O 1
ATOM 584 N N . CYS A 1 77 ? -4.730 -3.562 0.085 1.00 93.44 77 CYS A N 1
ATOM 585 C CA . CYS A 1 77 ? -4.665 -3.960 1.489 1.00 93.44 77 CYS A CA 1
ATOM 586 C C . CYS A 1 77 ? -5.012 -2.815 2.451 1.00 93.44 77 CYS A C 1
ATOM 588 O O . CYS A 1 77 ? -5.714 -3.052 3.428 1.00 93.44 77 CYS A O 1
ATOM 590 N N . CYS A 1 78 ? -4.568 -1.582 2.182 1.00 93.38 78 CYS A N 1
ATOM 591 C CA . CYS A 1 78 ? -4.974 -0.416 2.969 1.00 93.38 78 CYS A CA 1
ATOM 592 C C . CYS A 1 78 ? -6.483 -0.164 2.877 1.00 93.38 78 CYS A C 1
ATOM 594 O O . CYS A 1 78 ? -7.103 0.131 3.895 1.00 93.38 78 CYS A O 1
ATOM 596 N N . ALA A 1 79 ? -7.069 -0.309 1.686 1.00 92.69 79 ALA A N 1
ATOM 597 C CA . ALA A 1 79 ? -8.504 -0.153 1.485 1.00 92.69 79 ALA A CA 1
ATOM 598 C C . ALA A 1 79 ? -9.317 -1.225 2.227 1.00 92.69 79 ALA A C 1
ATOM 600 O O . ALA A 1 79 ? -10.393 -0.921 2.714 1.00 92.69 79 ALA A O 1
ATOM 601 N N . LEU A 1 80 ? -8.793 -2.449 2.358 1.00 92.31 80 LEU A N 1
ATOM 602 C CA . LEU A 1 80 ? -9.429 -3.532 3.122 1.00 92.31 80 LEU A CA 1
ATOM 603 C C . LEU A 1 80 ? -9.397 -3.333 4.646 1.00 92.31 80 LEU A C 1
ATOM 605 O O . LEU A 1 80 ? -10.104 -4.040 5.357 1.00 92.31 80 LEU A O 1
ATOM 609 N N . VAL A 1 81 ? -8.540 -2.446 5.162 1.00 89.19 81 VAL A N 1
ATOM 610 C CA . VAL A 1 81 ? -8.493 -2.130 6.602 1.00 89.19 81 VAL A CA 1
ATOM 611 C C . VAL A 1 81 ? -9.569 -1.113 7.003 1.00 89.19 81 VAL A C 1
ATOM 613 O O . VAL A 1 81 ? -9.907 -1.025 8.183 1.00 89.19 81 VAL A O 1
ATOM 616 N N . ILE A 1 82 ? -10.078 -0.345 6.037 1.00 87.75 82 ILE A N 1
ATOM 617 C CA . ILE A 1 82 ? -11.195 0.596 6.201 1.00 87.75 82 ILE A CA 1
ATOM 618 C C . ILE A 1 82 ? -12.500 -0.192 6.295 1.00 87.75 82 ILE A C 1
ATOM 620 O O . ILE A 1 82 ? -13.288 0.132 7.211 1.00 87.75 82 ILE A O 1
#

Foldseek 3Di:
DDPVVVVVVVVVVVLVVLLVVLVVLLVCCVPDPPNPVVDDPVVLVVLLVVLQVQLVCCVPPVVNNPSNVSSNSSSVSSVSSD

Mean predicted aligned error: 3.75 Å

Radius of gyration: 14.72 Å; Cα contacts (8 Å, |Δi|>4): 61; chains: 1; bounding box: 44×19×36 Å

=== Feature glossary ===
A reading guide for the features in this record.

Start from the sequence.

  · Sequence gives the chain of amino acids in standard one-letter code (A=alanine, C=cysteine, …, Y=tyrosine), read N→C. It is the only feature that is directly encoded by the gene; all structural features are derived from the folded form of this sequence.

Fold it, and you get atomic coordinates and the backbone conformation that goes with them.

  · The mmCIF table is the protein's shape written out atom by atom. For each backbone N, Cα, C, and carbonyl O, it records an (x, y, z) c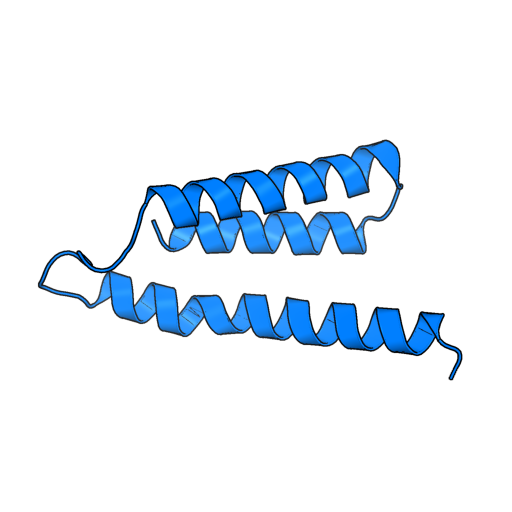oordinate triple in Å plus the residue type, chain letter, and residue number.

  · Backbone dihedral angles. Every residue except chain termini has a φ (preceding-C → N → Cα → C) and a ψ (N → Cα → C → next-N). They are reported in degrees following the IUPAC sign convention. Secondary structure is essentially a statement about which (φ, ψ) basin each residue occupies.

  · DSSP 8-state secondary structure assigns each residue one of H (α-helix), G (3₁₀-helix), I (π-helix), E (extended β-strand), B (isolated β-bridge), T (hydrogen-bonded turn), S (bend), or '-' (coil). The assignment is computed from backbone hydrogen-bond geometry via the Kabsch–Sander algorithm.

  · P-SEA three-state annotation labels each residue as helix, strand, or coil based purely on the geometry of the Cα trace. It serves as a fallback when the full backbone (and thus DSSP) is unavailable.

Summarize the fold with a handful of shape descriptors and a per-residue structural alphabet.

  · Radius of gyration (Rg) is the root-mean-square distance of Cα atoms from their centroid — a single number for overall size and compactness. A globular domain of N residues has Rg ≈ 2.2·N^0.38 Å; an extended or disordered chain has a much larger Rg. The Cα contact count is the number of residue pairs whose Cα atoms are within 8 Å and are more than four positions apart in sequence — a standard proxy for tertiary packing density. The bounding box is the smallest axis-aligned box enclosing all Cα atoms.

  · Foldseek's 3Di representation compresses backbone geometry into a per-residue letter drawn from a learned twenty-state alphabet. It captures the tertiary interaction pattern around each residue — which residues are packed against it in space, regardless of where they are in sequence.

  · Accessible surface area quantifies burial. A residue with SASA near zero is packed into the hydrophobic core; one with SASA >100 Å² sits on the surface. Computed here via the Shrake–Rupley numerical algorithm with a 1.4 Å probe.

Ask how reliable the model is.

  · For AlphaFold models, the B-factor field carries pLDDT — the model's own estimate of local accuracy on a 0–100 scale. Regions with pLDDT<50 should be treated as essentially unmodeled; they often correspond to intrinsically disordered segments.

  · For experimental (PDB) structures, the B-factor (temperature factor) quantifies the positional spread of each atom in the crystal — a combination of thermal vibration and static disorder — in units of Å². High B-factors mark flexible loops or poorly resolved regions; low B-factors mark the rigid, well-ordered core.

  · PAE(i, j) answers: if I align the predicted and true structures on residue i, how far off (in Å) do I expect residue j to be? A block-diagonal PAE matrix with low values on the blocks and high values off-diagonal is the signature of a multi-domain protein with confidently predicted domains but uncertain inter-domain orientation.

Place it in context: what it resembles, what it is annotated as, and how it looks.

  · Structural nearest neighbors (via Foldseek easy-search vs the PDB). Reported per hit: target PDB id, E-value, and alignment TM-score. A TM-score above ~0.5 is the conventional threshold for 'same fold'.

  · Functional annotations link the protein to curated databases. InterPro entries identify conserved domains and families by matching the sequence against member-database signatures (Pfam, PROSITE, CDD, …). Gene Ontology (GO) terms describe molecular function, biological process, and cellular component in a controlled vocabulary. CATH places the structure in a hierarchical fold classification (Class/Architecture/Topology/Homologous-superfamily). The organism is the source species.

  · Plot images: a contact map (which residues are close in 3D, as an N×N binary image), a Ramachandran scatter (backbone torsion angles, revealing secondary-structure composition at a glance), and — for AlphaFold structures — a PAE heatmap (pairwise prediction confidence).

  · Structure images are PyMOL renders from six orthogonal camera directions. Cartoon representation draws helices as coils and strands as arrows; sticks shows the backbone as bonds; surface shows the solvent-excluded envelope. Rainbow coloring maps sequence position to hue (blue→red, N→C); chain coloring assigns a distinct color per polypeptide.